Protein AF-U1PYI0-F1 (afdb_monomer_lite)

Foldseek 3Di:
DKDKAFPDFAQVVQVVVCVVCCVVCPPPDGGGPQVVCVVVADQFFGKDDKDFDADPCPLQPDWDADPNDIDRRRRFKIKMWTHHPPTPTTMMMIDTNVQVVDQPPPPGRGNVVVVSVVQRVQCVVVRNGRVVVVVVCVVPDCDPVNVVVVVVVVVVVCVVVVHDDDDDVVVVVVVVVVD

Sequence (179 aa):
LIGYIAGSNATELSKMTQLLFPEEFGSSRVIPDAHILTELMSPWGDATIPFISKRDGSIDALQTTYRGKQYEFRDDILFSYLKVPPGSGLDRIEFPGWLCRQDGPEGYHSVYEYTLDIVRAEAGIGRGYPEILQQADSDAVLDAHDRKQFNRIVQRWADSNDVSLEWDAKALSKELRRR

Radius of gyration: 22.53 Å; chains: 1; bounding box: 63×40×58 Å

pLDDT: mean 87.49, std 10.89, range [45.81, 97.56]

Structure (mmCIF, N/CA/C/O backbone):
data_AF-U1PYI0-F1
#
_entry.id   AF-U1PYI0-F1
#
loop_
_atom_site.group_PDB
_atom_site.id
_atom_site.type_symbol
_atom_site.label_atom_id
_atom_site.label_alt_id
_atom_site.label_comp_id
_atom_site.label_asym_id
_atom_site.label_entity_id
_atom_site.label_seq_id
_atom_site.pdbx_PDB_ins_code
_atom_site.Cartn_x
_atom_site.Cartn_y
_atom_site.Cartn_z
_atom_site.occupancy
_atom_site.B_iso_or_equiv
_atom_site.auth_seq_id
_atom_site.auth_comp_id
_atom_site.auth_asym_id
_atom_site.auth_atom_id
_atom_site.pdbx_PDB_model_num
ATOM 1 N N . LEU A 1 1 ? 6.710 -4.760 7.681 1.00 75.06 1 LEU A N 1
ATOM 2 C CA . LEU A 1 1 ? 5.693 -3.693 7.783 1.00 75.06 1 LEU A CA 1
ATOM 3 C C . LEU A 1 1 ? 5.493 -3.152 6.380 1.00 75.06 1 LEU A C 1
ATOM 5 O O . LEU A 1 1 ? 6.429 -2.581 5.836 1.00 75.06 1 LEU A O 1
ATOM 9 N N . ILE A 1 2 ? 4.340 -3.430 5.787 1.00 93.00 2 ILE A N 1
ATOM 10 C CA . ILE A 1 2 ? 3.958 -2.967 4.453 1.00 93.00 2 ILE A CA 1
ATOM 11 C C . ILE A 1 2 ? 2.568 -2.346 4.561 1.00 93.00 2 ILE A C 1
ATOM 13 O O . ILE A 1 2 ? 1.749 -2.818 5.349 1.00 93.00 2 ILE A O 1
ATOM 17 N N . GLY A 1 3 ? 2.323 -1.277 3.815 1.00 94.19 3 GLY A N 1
ATOM 18 C CA . GLY A 1 3 ? 0.990 -0.732 3.595 1.00 94.19 3 GLY A CA 1
ATOM 19 C C . GLY A 1 3 ? 0.415 -1.322 2.315 1.00 94.19 3 GLY A C 1
ATOM 20 O O . GLY A 1 3 ? 1.101 -1.331 1.298 1.00 94.19 3 GLY A O 1
ATOM 21 N N . TYR A 1 4 ? -0.822 -1.806 2.360 1.00 95.06 4 TYR A N 1
ATOM 22 C CA . TYR A 1 4 ? -1.540 -2.317 1.194 1.00 95.06 4 TYR A CA 1
ATOM 23 C C . TYR A 1 4 ? -2.756 -1.438 0.927 1.00 95.06 4 TYR A C 1
ATOM 25 O O . TYR A 1 4 ? -3.537 -1.164 1.837 1.00 95.06 4 TYR A O 1
ATOM 33 N N . ILE A 1 5 ? -2.919 -0.992 -0.312 1.00 94.00 5 ILE A N 1
ATOM 34 C CA . ILE A 1 5 ? -4.009 -0.114 -0.735 1.00 94.00 5 ILE A CA 1
ATOM 35 C C . ILE A 1 5 ? -4.678 -0.767 -1.939 1.00 94.00 5 ILE A C 1
ATOM 37 O O . ILE A 1 5 ? -4.104 -0.785 -3.028 1.00 94.00 5 ILE A O 1
ATOM 41 N N . ALA A 1 6 ? -5.888 -1.289 -1.741 1.00 92.75 6 ALA A N 1
ATOM 42 C CA . ALA A 1 6 ? -6.663 -1.889 -2.820 1.00 92.75 6 ALA A CA 1
ATOM 43 C C . ALA A 1 6 ? -7.220 -0.816 -3.771 1.00 92.75 6 ALA A C 1
ATOM 45 O O . ALA A 1 6 ? -7.726 0.209 -3.309 1.00 92.75 6 ALA A O 1
ATOM 46 N N . GLY A 1 7 ? -7.153 -1.050 -5.084 1.00 91.44 7 GLY A N 1
ATOM 47 C CA . GLY A 1 7 ? -7.751 -0.180 -6.103 1.00 91.44 7 GLY A CA 1
ATOM 48 C C . GLY A 1 7 ? -7.229 1.259 -6.057 1.00 91.44 7 GLY A C 1
ATOM 49 O O . GLY A 1 7 ? -7.986 2.207 -5.838 1.00 91.44 7 GLY A O 1
ATOM 50 N N . SER A 1 8 ? -5.922 1.433 -6.239 1.00 90.75 8 SER A N 1
ATOM 51 C CA . SER A 1 8 ? -5.259 2.725 -6.090 1.00 90.75 8 SER A CA 1
ATOM 52 C C . SER A 1 8 ? -5.692 3.745 -7.153 1.00 90.75 8 SER A C 1
ATOM 54 O O . SER A 1 8 ? -5.599 3.496 -8.353 1.00 90.75 8 SER A O 1
ATOM 56 N N . ASN A 1 9 ? -6.083 4.942 -6.703 1.00 91.62 9 ASN A N 1
ATOM 57 C CA . ASN A 1 9 ? -6.331 6.119 -7.554 1.00 91.62 9 ASN A CA 1
ATOM 58 C C . ASN A 1 9 ? -5.140 7.089 -7.579 1.00 91.62 9 ASN A C 1
ATOM 60 O O . ASN A 1 9 ? -5.300 8.283 -7.833 1.00 91.62 9 ASN A O 1
ATOM 64 N N . ALA A 1 10 ? -3.957 6.592 -7.234 1.00 92.00 10 ALA A N 1
ATOM 65 C CA . ALA A 1 10 ? -2.757 7.396 -7.136 1.00 92.00 10 ALA A CA 1
ATOM 66 C C . ALA A 1 10 ? -2.283 7.865 -8.528 1.00 92.00 10 ALA A C 1
ATOM 68 O O . ALA A 1 10 ? -2.633 7.270 -9.550 1.00 92.00 10 ALA A O 1
ATOM 69 N N . THR A 1 11 ? -1.566 8.987 -8.575 1.00 92.56 11 THR A N 1
ATOM 70 C CA . THR A 1 11 ? -1.253 9.717 -9.820 1.00 92.56 11 THR A CA 1
ATOM 71 C C . THR A 1 11 ? 0.213 10.157 -9.878 1.00 92.56 11 THR A C 1
ATOM 73 O O . THR A 1 11 ? 0.537 11.170 -10.496 1.00 92.56 11 THR A O 1
ATOM 76 N N . GLU A 1 12 ? 1.096 9.533 -9.107 1.00 89.31 12 GLU A N 1
ATOM 77 C CA . GLU A 1 12 ? 2.490 9.952 -9.000 1.00 89.31 12 GLU A CA 1
ATOM 78 C C . GLU A 1 12 ? 3.217 9.812 -10.334 1.00 89.31 12 GLU A C 1
ATOM 80 O O . GLU A 1 12 ? 3.871 10.764 -10.752 1.00 89.31 12 GLU A O 1
ATOM 85 N N . LEU A 1 13 ? 3.068 8.688 -11.037 1.00 89.69 13 LEU A N 1
ATOM 86 C CA . LEU A 1 13 ? 3.749 8.470 -12.314 1.00 89.69 13 LEU A CA 1
ATOM 87 C C . LEU A 1 13 ? 3.219 9.414 -13.390 1.00 89.69 13 LEU A C 1
ATOM 89 O O . LEU A 1 13 ? 4.002 10.075 -14.063 1.00 89.69 13 LEU A O 1
ATOM 93 N N . SER A 1 14 ? 1.900 9.541 -13.507 1.00 90.94 14 SER A N 1
ATOM 94 C CA . SER A 1 14 ? 1.258 10.467 -14.446 1.00 90.94 14 SER A CA 1
ATOM 95 C C . SER A 1 14 ? 1.667 11.927 -14.202 1.00 90.94 14 SER A C 1
ATOM 97 O O . SER A 1 14 ? 2.001 12.636 -15.154 1.00 90.94 14 SER A O 1
ATOM 99 N N . LYS A 1 15 ? 1.733 12.372 -12.938 1.00 89.56 15 LYS A N 1
ATOM 100 C CA . LYS A 1 15 ? 2.263 13.700 -12.579 1.00 89.56 15 LYS A CA 1
ATOM 101 C C . LYS A 1 15 ? 3.752 13.832 -12.894 1.00 89.56 15 LYS A C 1
ATOM 103 O O . LYS A 1 15 ? 4.166 14.858 -13.427 1.00 89.56 15 LYS A O 1
ATOM 108 N N . MET A 1 16 ? 4.565 12.821 -12.584 1.00 87.31 16 MET A N 1
ATOM 109 C CA . MET A 1 16 ? 6.000 12.830 -12.890 1.00 87.31 16 MET A CA 1
ATOM 110 C C . MET A 1 16 ? 6.248 12.937 -14.398 1.00 87.31 16 MET A C 1
ATOM 112 O O . MET A 1 16 ? 7.069 13.749 -14.817 1.00 87.31 16 MET A O 1
ATOM 116 N N . THR A 1 17 ? 5.510 12.187 -15.220 1.00 89.12 17 THR A N 1
ATOM 117 C CA . THR A 1 17 ? 5.577 12.284 -16.684 1.00 89.12 17 THR A CA 1
ATOM 118 C C . THR A 1 17 ? 5.204 13.684 -17.165 1.00 89.12 17 THR A C 1
ATOM 120 O O . THR A 1 17 ? 5.926 14.255 -17.977 1.00 89.12 17 THR A O 1
ATOM 123 N N . GLN A 1 18 ? 4.141 14.286 -16.624 1.00 90.12 18 GLN A N 1
ATOM 124 C CA . GLN A 1 18 ? 3.750 15.656 -16.970 1.00 90.12 18 GLN A CA 1
ATOM 125 C C . GLN A 1 18 ? 4.833 16.687 -16.616 1.00 90.12 18 GLN A C 1
ATOM 127 O O . GLN A 1 18 ? 5.078 17.607 -17.392 1.00 90.12 18 GLN A O 1
ATOM 132 N N . LEU A 1 19 ? 5.508 16.524 -15.473 1.00 88.19 19 LEU A N 1
ATOM 133 C CA . LEU A 1 19 ? 6.613 17.396 -15.063 1.00 88.19 19 LEU A CA 1
ATOM 134 C C . LEU A 1 19 ? 7.860 17.234 -15.943 1.00 88.19 19 LEU A C 1
ATOM 136 O O . LEU A 1 19 ? 8.574 18.209 -16.162 1.00 88.19 19 LEU A O 1
ATOM 140 N N . LEU A 1 20 ? 8.132 16.021 -16.431 1.00 90.25 20 LEU A N 1
ATOM 141 C CA . LEU A 1 20 ? 9.270 15.742 -17.312 1.00 90.25 20 LEU A CA 1
ATOM 142 C C . LEU A 1 20 ? 9.032 16.209 -18.753 1.00 90.25 20 LEU A C 1
ATOM 144 O O . LEU A 1 20 ? 9.982 16.607 -19.424 1.00 90.25 20 LEU A O 1
ATOM 148 N N . PHE A 1 21 ? 7.779 16.192 -19.211 1.00 91.56 21 PHE A N 1
ATOM 149 C CA . PHE A 1 21 ? 7.389 16.546 -20.578 1.00 91.56 21 PHE A CA 1
ATOM 150 C C . PHE A 1 21 ? 6.302 17.641 -20.587 1.00 91.56 21 PHE A C 1
ATOM 152 O O . PHE A 1 21 ? 5.184 17.418 -21.066 1.00 91.56 21 PHE A O 1
ATOM 159 N N . PRO A 1 22 ? 6.604 18.846 -20.064 1.00 89.12 22 PRO A N 1
ATOM 160 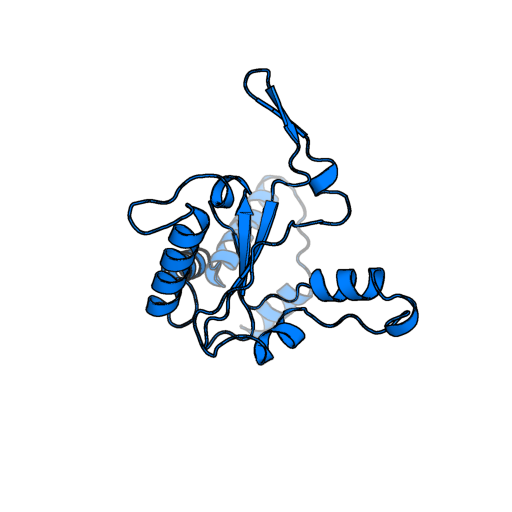C CA . PRO A 1 22 ? 5.613 19.909 -19.903 1.00 89.12 22 PRO A CA 1
ATOM 161 C C . PRO A 1 22 ? 5.077 20.440 -21.239 1.00 89.12 22 PRO A C 1
ATOM 163 O O . PRO A 1 22 ? 3.925 20.854 -21.300 1.00 89.12 22 PRO A O 1
ATOM 166 N N . GLU A 1 23 ? 5.868 20.395 -22.313 1.00 91.75 23 GLU A N 1
ATOM 167 C CA . GLU A 1 23 ? 5.437 20.824 -23.654 1.00 91.75 23 GLU A CA 1
ATOM 168 C C . GLU A 1 23 ? 4.399 19.870 -24.270 1.00 91.75 23 GLU A C 1
ATOM 170 O O . GLU A 1 23 ? 3.508 20.300 -24.997 1.00 91.75 23 GLU A O 1
ATOM 175 N N . GLU A 1 24 ? 4.489 18.571 -23.965 1.00 90.12 24 GLU A N 1
ATOM 176 C CA . GLU A 1 24 ? 3.585 17.550 -24.509 1.00 90.12 24 GLU A CA 1
ATOM 177 C C . GLU A 1 24 ? 2.303 17.431 -23.687 1.00 90.12 24 GLU A C 1
ATOM 179 O O . GLU A 1 24 ? 1.207 17.330 -24.240 1.00 90.12 24 GLU A O 1
ATOM 184 N N . PHE A 1 25 ? 2.428 17.454 -22.357 1.00 85.25 25 PHE A N 1
ATOM 185 C CA . PHE A 1 25 ? 1.302 17.191 -21.462 1.00 85.25 25 PHE A CA 1
ATOM 186 C C . PHE A 1 25 ? 0.738 18.446 -20.796 1.00 85.25 25 PHE A C 1
ATOM 188 O O . PHE A 1 25 ? -0.390 18.388 -20.307 1.00 85.25 25 PHE A O 1
ATOM 195 N N . GLY A 1 26 ? 1.436 19.585 -20.822 1.00 78.56 26 GLY A N 1
ATOM 196 C CA . GLY A 1 26 ? 0.919 20.908 -20.451 1.00 78.56 26 GLY A CA 1
ATOM 197 C C . GLY A 1 26 ? 0.047 20.910 -19.193 1.00 78.56 26 GLY A C 1
ATOM 198 O O . GLY A 1 26 ? 0.475 20.483 -18.125 1.00 78.56 26 GLY A O 1
ATOM 199 N N . SER A 1 27 ? -1.205 21.357 -19.335 1.00 78.81 27 SER A N 1
ATOM 200 C CA . SER A 1 27 ? -2.254 21.344 -18.300 1.00 78.81 27 SER A CA 1
ATOM 201 C C . SER A 1 27 ? -3.264 20.198 -18.462 1.00 78.81 27 SER A C 1
ATOM 203 O O . SER A 1 27 ? -4.393 20.281 -17.968 1.00 78.81 27 SER A O 1
ATOM 205 N N . SER A 1 28 ? -2.884 19.133 -19.173 1.00 83.19 28 SER A N 1
ATOM 206 C CA . SER A 1 28 ? -3.745 17.973 -19.401 1.00 83.19 28 SER A CA 1
ATOM 207 C C . SER A 1 28 ? -4.236 17.382 -18.086 1.00 83.19 28 SER A C 1
ATOM 209 O O . SER A 1 28 ? -3.552 17.407 -17.058 1.00 83.19 28 SER A O 1
ATOM 211 N N . ARG A 1 29 ? -5.451 16.830 -18.123 1.00 85.88 29 ARG A N 1
ATOM 212 C CA . ARG A 1 29 ? -6.032 16.156 -16.967 1.00 85.88 29 ARG A CA 1
ATOM 213 C C . ARG A 1 29 ? -5.165 14.957 -16.590 1.00 85.88 29 ARG A C 1
ATOM 215 O O . ARG A 1 29 ? -4.994 14.039 -17.385 1.00 85.88 29 ARG A O 1
ATOM 222 N N . VAL A 1 30 ? -4.703 14.950 -15.346 1.00 89.25 30 VAL A N 1
ATOM 223 C CA . VAL A 1 30 ? -4.010 13.808 -14.752 1.00 89.25 30 VAL A CA 1
ATOM 224 C C . VAL A 1 30 ? -4.996 12.650 -14.589 1.00 89.25 30 VAL A C 1
ATOM 226 O O . VAL A 1 30 ? -6.095 12.828 -14.051 1.00 89.25 30 VAL A O 1
ATOM 229 N N . ILE A 1 31 ? -4.607 11.471 -15.069 1.00 90.88 31 ILE A N 1
ATOM 230 C CA . ILE A 1 31 ? -5.352 10.219 -14.903 1.00 90.88 31 ILE A CA 1
ATOM 231 C C . ILE A 1 31 ? -4.640 9.327 -13.878 1.00 90.88 31 ILE A C 1
ATOM 233 O O . ILE A 1 31 ? -3.418 9.402 -13.784 1.00 90.88 31 ILE A O 1
ATOM 237 N N . PRO A 1 32 ? -5.362 8.488 -13.115 1.00 93.12 32 PRO A N 1
ATOM 238 C CA . PRO A 1 32 ? -4.724 7.559 -12.189 1.00 93.12 32 PRO A CA 1
ATOM 239 C C . PRO A 1 32 ? -3.738 6.621 -12.883 1.00 93.12 32 PRO A C 1
ATOM 241 O O . PRO A 1 32 ? -4.024 6.088 -13.958 1.00 93.12 32 PRO A O 1
ATOM 244 N N . ASP A 1 33 ? -2.610 6.373 -12.224 1.00 93.75 33 ASP A N 1
ATOM 245 C CA . ASP A 1 33 ? -1.521 5.535 -12.730 1.00 93.75 33 ASP A CA 1
ATOM 246 C C . ASP A 1 33 ? -2.008 4.117 -13.043 1.00 93.75 33 ASP A C 1
ATOM 248 O O . ASP A 1 33 ? -1.586 3.514 -14.030 1.00 93.75 33 ASP A O 1
ATOM 252 N N . ALA A 1 34 ? -2.964 3.611 -12.256 1.00 92.50 34 ALA A N 1
ATOM 253 C CA . ALA A 1 34 ? -3.584 2.312 -12.480 1.00 92.50 34 ALA A CA 1
ATOM 254 C C . ALA A 1 34 ? -4.180 2.179 -13.891 1.00 92.50 34 ALA A C 1
ATOM 256 O O . ALA A 1 34 ? -4.035 1.126 -14.508 1.00 92.50 34 ALA A O 1
ATOM 257 N N . HIS A 1 35 ? -4.787 3.234 -14.447 1.00 91.06 35 HIS A N 1
ATOM 258 C CA . HIS A 1 35 ? -5.356 3.189 -15.800 1.00 91.06 35 HIS A CA 1
ATOM 259 C C . HIS A 1 35 ? -4.294 3.110 -16.899 1.00 91.06 35 HIS A C 1
ATOM 261 O O . HIS A 1 35 ? -4.569 2.566 -17.963 1.00 91.06 35 HIS A O 1
ATOM 267 N N . ILE A 1 36 ? -3.096 3.641 -16.652 1.00 91.38 36 ILE A N 1
ATOM 268 C CA . ILE A 1 36 ? -1.979 3.591 -17.602 1.00 91.38 36 ILE A CA 1
ATOM 269 C C . ILE A 1 36 ? -1.312 2.216 -17.532 1.00 91.38 36 ILE A C 1
ATOM 271 O O . ILE A 1 36 ? -1.067 1.573 -18.548 1.00 91.38 36 ILE A O 1
ATOM 275 N N . LEU A 1 37 ? -1.026 1.761 -16.314 1.00 93.56 37 LEU A N 1
ATOM 276 C CA . LEU A 1 37 ? -0.226 0.568 -16.068 1.00 93.56 37 LEU A CA 1
ATOM 277 C C . LEU A 1 37 ? -0.995 -0.740 -16.279 1.00 93.56 37 LEU A C 1
ATOM 279 O O . LEU A 1 37 ? -0.380 -1.743 -16.631 1.00 93.56 37 LEU A O 1
ATOM 283 N N . THR A 1 38 ? -2.320 -0.757 -16.093 1.00 90.25 38 THR A N 1
ATOM 284 C CA . THR A 1 38 ? -3.113 -1.999 -16.175 1.00 90.25 38 THR A CA 1
ATOM 285 C C . THR A 1 38 ? -2.918 -2.730 -17.504 1.00 90.25 38 THR A C 1
ATOM 287 O O . THR A 1 38 ? -2.778 -3.952 -17.492 1.00 90.25 38 THR A O 1
ATOM 290 N N . GLU A 1 39 ? -2.867 -2.012 -18.625 1.00 88.50 39 GLU A N 1
ATOM 291 C CA . GLU A 1 39 ? -2.693 -2.599 -19.965 1.00 88.50 39 GLU A CA 1
ATOM 292 C C . GLU A 1 39 ? -1.241 -3.017 -20.259 1.00 88.50 39 GLU A C 1
ATOM 294 O O . GLU A 1 39 ? -0.992 -3.822 -21.152 1.00 88.50 39 GLU A O 1
ATOM 299 N N . LEU A 1 40 ? -0.274 -2.491 -19.501 1.00 92.38 40 LEU A N 1
ATOM 300 C CA . LEU A 1 40 ? 1.157 -2.774 -19.670 1.00 92.38 40 LEU A CA 1
ATOM 301 C C . LEU A 1 40 ? 1.639 -3.956 -18.819 1.00 92.38 40 LEU A C 1
ATOM 303 O O . LEU A 1 40 ? 2.751 -4.439 -19.011 1.00 92.38 40 LEU A O 1
ATOM 307 N N . MET A 1 41 ? 0.819 -4.398 -17.866 1.00 93.69 41 MET A N 1
ATOM 308 C CA . MET A 1 41 ? 1.155 -5.429 -16.888 1.00 93.69 41 MET A CA 1
ATOM 309 C C . MET A 1 41 ? 0.486 -6.763 -17.214 1.00 93.69 41 MET A C 1
ATOM 311 O O . MET A 1 41 ? -0.666 -6.816 -17.667 1.00 93.69 41 MET A O 1
ATOM 315 N N . SER A 1 42 ? 1.176 -7.854 -16.884 1.00 92.56 42 SER A N 1
ATOM 316 C CA . SER A 1 42 ? 0.678 -9.219 -17.063 1.00 92.56 42 SER A CA 1
ATOM 317 C C . SER A 1 42 ? -0.668 -9.429 -16.351 1.00 92.56 42 SER A C 1
ATOM 319 O O . SER A 1 42 ? -0.980 -8.727 -15.387 1.00 92.56 42 SER A O 1
ATOM 321 N N . PRO A 1 43 ? -1.508 -10.383 -16.791 1.00 89.69 43 PRO A N 1
ATOM 322 C CA . PRO A 1 43 ? -2.879 -10.508 -16.291 1.00 89.69 43 PRO A CA 1
ATOM 323 C C . PRO A 1 43 ? -3.012 -10.750 -14.782 1.00 89.69 43 PRO A C 1
ATOM 325 O O . PRO A 1 43 ? -4.037 -10.390 -14.210 1.00 89.69 43 PRO A O 1
ATOM 328 N N . TRP A 1 44 ? -2.005 -11.345 -14.139 1.00 92.88 44 TRP A N 1
ATOM 329 C CA . TRP A 1 44 ? -2.024 -11.650 -12.711 1.00 92.88 44 TRP A CA 1
ATOM 330 C C . TRP A 1 44 ? -0.618 -11.618 -12.119 1.00 92.88 44 TRP A C 1
ATOM 332 O O . TRP A 1 44 ? 0.340 -12.052 -12.758 1.00 92.88 44 TRP A O 1
ATOM 342 N N . GLY A 1 45 ? -0.515 -11.128 -10.886 1.00 91.44 45 GLY A N 1
ATOM 343 C CA . GLY A 1 45 ? 0.682 -11.174 -10.056 1.00 91.44 45 GLY A CA 1
ATOM 344 C C . GLY A 1 45 ? 1.763 -10.176 -10.453 1.00 91.44 45 GLY A C 1
ATOM 345 O O . GLY A 1 45 ? 2.692 -9.975 -9.685 1.00 91.44 45 GLY A O 1
ATOM 346 N N . ASP A 1 46 ? 1.673 -9.516 -11.603 1.00 95.25 46 ASP A N 1
ATOM 347 C CA . ASP A 1 46 ? 2.720 -8.601 -12.051 1.00 95.25 46 ASP A CA 1
ATOM 348 C C . ASP A 1 46 ? 2.858 -7.395 -11.119 1.00 95.25 46 ASP A C 1
ATOM 350 O O . ASP A 1 46 ? 1.866 -6.913 -10.565 1.00 95.25 46 ASP A O 1
ATOM 354 N N . ALA A 1 47 ? 4.083 -6.906 -10.948 1.00 96.00 47 ALA A N 1
ATOM 355 C CA . ALA A 1 47 ? 4.364 -5.749 -10.116 1.00 96.00 47 ALA A CA 1
ATOM 356 C C . ALA A 1 47 ? 5.370 -4.823 -10.789 1.00 96.00 47 ALA A C 1
ATOM 358 O O . ALA A 1 47 ? 6.326 -5.267 -11.422 1.00 96.00 47 ALA A O 1
ATOM 359 N N . THR A 1 48 ? 5.182 -3.521 -10.613 1.00 96.25 48 THR A N 1
ATOM 360 C CA . THR A 1 48 ? 6.181 -2.552 -11.055 1.00 96.25 48 THR A CA 1
ATOM 361 C C . THR A 1 48 ? 7.443 -2.649 -10.204 1.00 96.25 48 THR A C 1
ATOM 363 O O . THR A 1 48 ? 7.435 -3.156 -9.079 1.00 96.25 48 THR A O 1
ATOM 366 N N . ILE A 1 49 ? 8.527 -2.052 -10.696 1.00 94.94 49 ILE A N 1
ATOM 367 C CA . ILE A 1 49 ? 9.693 -1.777 -9.856 1.00 94.94 49 ILE A CA 1
ATOM 368 C C . ILE A 1 49 ? 9.312 -0.900 -8.642 1.00 94.94 49 ILE A C 1
ATOM 370 O O . ILE A 1 49 ? 8.276 -0.222 -8.667 1.00 94.94 49 ILE A O 1
ATOM 374 N N . PRO A 1 50 ? 10.129 -0.899 -7.577 1.00 95.88 50 PRO A N 1
ATOM 375 C CA . PRO A 1 50 ? 10.029 0.076 -6.496 1.00 95.88 50 PRO A CA 1
ATOM 376 C C . PRO A 1 50 ? 10.274 1.508 -6.980 1.00 95.88 50 PRO A C 1
ATOM 378 O O . PRO A 1 50 ? 11.310 1.809 -7.572 1.00 95.88 50 PRO A O 1
ATOM 381 N N . PHE A 1 51 ? 9.343 2.403 -6.671 1.00 94.06 51 PHE A N 1
ATOM 382 C CA . PHE A 1 51 ? 9.458 3.845 -6.874 1.00 94.06 51 PHE A CA 1
ATOM 383 C C . PHE A 1 51 ? 9.613 4.556 -5.531 1.00 94.06 51 PHE A C 1
ATOM 385 O O . PHE A 1 51 ? 9.064 4.117 -4.524 1.00 94.06 51 PHE A O 1
ATOM 392 N N . ILE A 1 52 ? 10.322 5.685 -5.505 1.00 91.00 52 ILE A N 1
ATOM 393 C CA . ILE A 1 52 ? 10.420 6.526 -4.304 1.00 91.00 52 ILE A CA 1
ATOM 394 C C . ILE A 1 52 ? 9.139 7.355 -4.174 1.00 91.00 52 ILE A C 1
ATOM 396 O O . ILE A 1 52 ? 8.752 8.066 -5.101 1.00 91.00 52 ILE A O 1
ATOM 400 N N . SER A 1 53 ? 8.493 7.297 -3.010 1.00 87.12 53 SER A N 1
ATOM 401 C CA . SER A 1 53 ? 7.290 8.078 -2.724 1.00 87.12 53 SER A CA 1
ATOM 402 C C . SER A 1 53 ? 7.649 9.524 -2.379 1.00 87.12 53 SER A C 1
ATOM 404 O O . SER A 1 53 ? 8.198 9.796 -1.313 1.00 87.12 53 SER A O 1
ATOM 406 N N . LYS A 1 54 ? 7.260 10.474 -3.235 1.00 80.31 54 LYS A N 1
ATOM 407 C CA . LYS A 1 54 ? 7.366 11.919 -2.980 1.00 80.31 54 LYS A CA 1
ATOM 408 C C . LYS A 1 54 ? 5.979 12.507 -2.725 1.00 80.31 54 LYS A C 1
ATOM 410 O O . LYS A 1 54 ? 5.255 12.819 -3.662 1.00 80.31 54 LYS A O 1
ATOM 415 N N . ARG A 1 55 ? 5.587 12.636 -1.451 1.00 69.81 55 ARG A N 1
ATOM 416 C CA . ARG A 1 55 ? 4.293 13.228 -1.054 1.00 69.81 55 ARG A CA 1
ATOM 417 C C . ARG A 1 55 ? 4.458 14.680 -0.621 1.00 69.81 55 ARG A C 1
ATOM 419 O O . ARG A 1 55 ? 4.763 14.916 0.549 1.00 69.81 55 ARG A O 1
ATOM 426 N N . ASP A 1 56 ? 4.248 15.613 -1.554 1.00 64.81 56 ASP A N 1
ATOM 427 C CA . ASP A 1 56 ? 4.034 17.063 -1.363 1.00 64.81 56 ASP A CA 1
ATOM 428 C C . ASP A 1 56 ? 4.709 17.674 -0.111 1.00 64.81 56 ASP A C 1
ATOM 430 O O . ASP A 1 56 ? 4.077 18.338 0.707 1.00 64.81 56 ASP A O 1
ATOM 434 N N . GLY A 1 57 ? 6.004 17.402 0.088 1.00 63.59 57 GLY A N 1
ATOM 435 C CA . GLY A 1 57 ? 6.827 17.959 1.171 1.00 63.59 57 GLY A CA 1
ATOM 436 C C . GLY A 1 57 ? 6.598 17.403 2.587 1.00 63.59 57 GLY A C 1
ATOM 437 O O . GLY A 1 57 ? 7.466 17.564 3.441 1.00 63.59 57 GLY A O 1
ATOM 438 N N . SER A 1 58 ? 5.479 16.724 2.854 1.00 68.75 58 SER A N 1
ATOM 439 C CA . SER A 1 58 ? 5.147 16.212 4.196 1.00 68.75 58 SER A CA 1
ATOM 440 C C . SER A 1 58 ? 6.122 15.139 4.685 1.00 68.75 58 SER A C 1
ATOM 442 O O . SER A 1 58 ? 6.592 15.219 5.814 1.00 68.75 58 SER A O 1
ATOM 444 N N . ILE A 1 59 ? 6.468 14.174 3.826 1.00 68.69 59 ILE A N 1
ATOM 445 C CA . ILE A 1 59 ? 7.460 13.128 4.124 1.00 68.69 59 ILE A CA 1
ATOM 446 C C . ILE A 1 59 ? 8.881 13.697 4.083 1.00 68.69 59 ILE A C 1
ATOM 448 O O . ILE A 1 59 ? 9.719 13.317 4.896 1.00 68.69 59 ILE A O 1
ATOM 452 N N . ASP A 1 60 ? 9.142 14.638 3.176 1.00 70.62 60 ASP A N 1
ATOM 453 C CA . ASP A 1 60 ? 10.459 15.258 3.004 1.00 70.62 60 ASP A CA 1
ATOM 454 C C . ASP A 1 60 ? 10.912 16.025 4.258 1.00 70.62 60 ASP A C 1
ATOM 456 O O . ASP A 1 60 ? 12.110 16.122 4.512 1.00 70.62 60 ASP A O 1
ATOM 460 N N . ALA A 1 61 ? 9.965 16.535 5.052 1.00 74.38 61 ALA A N 1
ATOM 461 C CA . ALA A 1 61 ? 10.227 17.213 6.319 1.00 74.38 61 ALA A CA 1
ATOM 462 C C . ALA A 1 61 ? 10.301 16.263 7.530 1.00 74.38 61 ALA A C 1
ATOM 464 O O . ALA A 1 61 ? 10.645 16.705 8.629 1.00 74.38 61 ALA A O 1
ATOM 465 N N . LEU A 1 62 ? 9.968 14.975 7.371 1.00 76.38 62 LEU A N 1
ATOM 466 C CA . LEU A 1 62 ? 10.034 14.020 8.473 1.00 76.38 62 LEU A CA 1
ATOM 467 C C . LEU A 1 62 ? 11.492 13.688 8.778 1.00 76.38 62 LEU A C 1
ATOM 469 O O . LEU A 1 62 ? 12.192 13.028 8.005 1.00 76.38 62 LEU A O 1
ATOM 473 N N . GLN A 1 63 ? 11.913 14.109 9.963 1.00 82.69 63 GLN A N 1
ATOM 474 C CA . GLN A 1 63 ? 13.198 13.778 10.551 1.00 82.69 63 GLN A CA 1
ATOM 475 C C . GLN A 1 63 ? 12.980 13.318 11.991 1.00 82.69 63 GLN A C 1
ATOM 477 O O . GLN A 1 63 ? 12.084 13.804 12.684 1.00 82.69 63 GLN A O 1
ATOM 482 N N . THR A 1 64 ? 13.780 12.363 12.454 1.00 86.62 64 THR A N 1
ATOM 483 C CA . THR A 1 64 ? 13.754 11.939 13.858 1.00 86.62 64 THR A CA 1
ATOM 484 C C . THR A 1 64 ? 15.131 11.528 14.344 1.00 86.62 64 THR A C 1
ATOM 486 O O . THR A 1 64 ? 15.976 11.077 13.571 1.00 86.62 64 THR A O 1
ATOM 489 N N . THR A 1 65 ? 15.349 11.632 15.650 1.00 88.44 65 THR A N 1
ATOM 490 C CA . THR A 1 65 ? 16.566 11.150 16.298 1.00 88.44 65 THR A CA 1
ATOM 491 C C . THR A 1 65 ? 16.252 9.901 17.101 1.00 88.44 65 THR A C 1
ATOM 493 O O . THR A 1 65 ? 15.446 9.933 18.029 1.00 88.44 65 THR A O 1
ATOM 496 N N . TYR A 1 66 ? 16.936 8.801 16.802 1.00 87.19 66 TYR A N 1
ATOM 497 C CA . TYR A 1 66 ? 16.827 7.569 17.575 1.00 87.19 66 TYR A CA 1
ATOM 498 C C . TYR A 1 66 ? 18.216 7.064 17.955 1.00 87.19 66 TYR A C 1
ATOM 500 O O . TYR A 1 66 ? 19.094 6.928 17.104 1.00 87.19 66 TYR A O 1
ATOM 508 N N . ARG A 1 67 ? 18.430 6.805 19.253 1.00 90.69 67 ARG A N 1
ATOM 509 C CA . ARG A 1 67 ? 19.732 6.387 19.817 1.00 90.69 67 ARG A CA 1
ATOM 510 C C . ARG A 1 67 ? 20.902 7.285 19.376 1.00 90.69 67 ARG A C 1
ATOM 512 O O . ARG A 1 67 ? 21.974 6.796 19.040 1.00 90.69 67 ARG A O 1
ATOM 519 N N . GLY A 1 68 ? 20.679 8.600 19.341 1.00 89.56 68 GLY A N 1
ATOM 520 C CA . GLY A 1 68 ? 21.695 9.591 18.964 1.00 89.56 68 GLY A CA 1
ATOM 521 C C . GLY A 1 68 ? 22.005 9.672 17.465 1.00 89.56 68 GLY A C 1
ATOM 522 O O . GLY A 1 68 ? 22.842 10.479 17.073 1.00 89.56 68 GLY A O 1
ATOM 523 N N . LYS A 1 69 ? 21.332 8.883 16.619 1.00 86.88 69 LYS A N 1
ATOM 524 C CA . LYS A 1 69 ? 21.446 8.964 15.160 1.00 86.88 69 LYS A CA 1
ATOM 525 C C . LYS A 1 69 ? 20.243 9.703 14.581 1.00 86.88 69 LYS A C 1
ATOM 527 O O . LYS A 1 69 ? 19.109 9.421 14.967 1.00 86.88 69 LYS A O 1
ATOM 532 N N . GLN A 1 70 ? 20.506 10.640 13.672 1.00 86.19 70 GLN A N 1
ATOM 533 C CA . GLN A 1 70 ? 19.472 11.305 12.880 1.00 86.19 70 GLN A CA 1
ATOM 534 C C . GLN A 1 70 ? 19.024 10.405 11.728 1.00 86.19 70 GLN A C 1
ATOM 536 O O . GLN A 1 70 ? 19.848 9.741 11.096 1.00 86.19 70 GLN A O 1
ATOM 541 N N . TYR A 1 71 ? 17.723 10.403 11.472 1.00 81.69 71 TYR A N 1
ATOM 542 C CA . TYR A 1 71 ? 17.077 9.695 10.377 1.00 81.69 71 TYR A CA 1
ATOM 543 C C . TYR A 1 71 ? 16.215 10.680 9.599 1.00 81.69 71 TYR A C 1
ATOM 545 O O . TYR A 1 71 ? 15.447 11.435 10.197 1.00 81.69 71 TYR A O 1
ATOM 553 N N . GLU A 1 72 ? 16.331 10.637 8.277 1.00 82.88 72 GLU A N 1
ATOM 554 C CA . GLU A 1 72 ? 15.493 11.382 7.342 1.00 82.88 72 GLU A CA 1
ATOM 555 C C . GLU A 1 72 ? 14.691 10.374 6.524 1.00 82.88 72 GLU A C 1
ATOM 557 O O . GLU A 1 72 ? 15.242 9.375 6.066 1.00 82.88 72 GLU A O 1
ATOM 562 N N . PHE A 1 73 ? 13.394 10.615 6.343 1.00 79.00 73 PHE A N 1
ATOM 563 C CA . PHE A 1 73 ? 12.504 9.649 5.680 1.00 79.00 73 PHE A CA 1
ATOM 564 C C . PHE A 1 73 ? 12.201 9.997 4.222 1.00 79.00 73 PHE A C 1
ATOM 566 O O . PHE A 1 73 ? 11.477 9.268 3.543 1.00 79.00 73 PHE A O 1
ATOM 573 N N . ARG A 1 74 ? 12.785 11.094 3.733 1.00 80.31 74 ARG A N 1
ATOM 574 C CA . ARG A 1 74 ? 12.537 11.693 2.419 1.00 80.31 74 ARG A CA 1
ATOM 575 C C . ARG A 1 74 ? 12.647 10.715 1.244 1.00 80.31 74 ARG A C 1
ATOM 577 O O . ARG A 1 74 ? 11.895 10.841 0.279 1.00 80.31 74 ARG A O 1
ATOM 584 N N . ASP A 1 75 ? 13.596 9.788 1.304 1.00 84.19 75 ASP A N 1
ATOM 585 C CA . ASP A 1 75 ? 13.881 8.811 0.240 1.00 84.19 75 ASP A CA 1
ATOM 586 C C . ASP A 1 75 ? 13.682 7.362 0.702 1.00 84.19 75 ASP A C 1
ATOM 588 O O . ASP A 1 75 ? 14.058 6.418 0.011 1.00 84.19 75 ASP A O 1
ATOM 592 N N . ASP A 1 76 ? 13.094 7.177 1.883 1.00 87.81 76 ASP A N 1
ATOM 593 C CA . ASP A 1 76 ? 13.070 5.887 2.569 1.00 87.81 76 ASP A CA 1
ATOM 594 C C . ASP A 1 76 ? 11.685 5.241 2.603 1.00 87.81 76 ASP A C 1
ATOM 596 O O . ASP A 1 76 ? 11.549 4.147 3.145 1.00 87.81 76 ASP A O 1
ATOM 600 N N . ILE A 1 77 ? 10.674 5.865 1.998 1.00 89.94 77 ILE A N 1
ATOM 601 C CA . ILE A 1 77 ? 9.371 5.246 1.742 1.00 89.94 77 ILE A CA 1
ATOM 602 C C . ILE A 1 77 ? 9.219 5.049 0.239 1.00 89.94 77 ILE A C 1
ATOM 604 O O . ILE A 1 77 ? 9.260 6.001 -0.541 1.00 89.94 77 ILE A O 1
ATOM 608 N N . LEU A 1 78 ? 9.061 3.795 -0.158 1.00 94.19 78 LEU A N 1
ATOM 609 C CA . LEU A 1 78 ? 8.910 3.371 -1.537 1.00 94.19 78 LEU A CA 1
ATOM 610 C C . LEU A 1 78 ? 7.510 2.802 -1.751 1.00 94.19 78 LEU A C 1
ATOM 612 O O . LEU A 1 78 ? 6.799 2.465 -0.800 1.00 94.19 78 LEU A O 1
ATOM 616 N N . PHE A 1 79 ? 7.118 2.701 -3.013 1.00 95.31 79 PHE A N 1
ATOM 617 C CA . PHE A 1 79 ? 5.884 2.052 -3.413 1.00 95.31 79 PHE A CA 1
ATOM 618 C C . PHE A 1 79 ? 6.046 1.283 -4.722 1.00 95.31 79 PHE A C 1
ATOM 620 O O . PHE A 1 79 ? 6.886 1.617 -5.555 1.00 95.31 79 PHE A O 1
ATOM 627 N N . SER A 1 80 ? 5.189 0.289 -4.917 1.00 96.62 80 SER A N 1
ATOM 628 C CA . SER A 1 80 ? 5.022 -0.431 -6.178 1.00 96.62 80 SER A CA 1
ATOM 629 C C . SER A 1 80 ? 3.542 -0.672 -6.435 1.00 96.62 80 SER A C 1
ATOM 631 O O . SER A 1 80 ? 2.748 -0.769 -5.496 1.00 96.62 80 SER A O 1
ATOM 633 N N . TYR A 1 81 ? 3.172 -0.778 -7.706 1.00 96.62 81 TYR A N 1
ATOM 634 C CA . TYR A 1 81 ? 1.847 -1.239 -8.097 1.00 96.62 81 TYR A CA 1
ATOM 635 C C . TYR A 1 81 ? 1.870 -2.751 -8.299 1.00 96.62 81 TYR A C 1
ATOM 637 O O . TYR A 1 81 ? 2.811 -3.270 -8.895 1.00 96.62 81 TYR A O 1
ATOM 645 N N . LEU A 1 82 ? 0.839 -3.442 -7.818 1.00 96.00 82 LEU A N 1
ATOM 646 C CA . LEU A 1 82 ? 0.639 -4.883 -7.942 1.00 96.00 82 LEU A CA 1
ATOM 647 C C . LEU A 1 82 ? -0.703 -5.151 -8.636 1.00 96.00 82 LEU A C 1
ATOM 649 O O . LEU A 1 82 ? -1.731 -4.579 -8.272 1.00 96.00 82 LEU A O 1
ATOM 653 N N . LYS A 1 83 ? -0.707 -6.050 -9.622 1.00 95.00 83 LYS A N 1
ATOM 654 C CA . LYS A 1 83 ? -1.918 -6.465 -10.337 1.00 95.00 83 LYS A CA 1
ATOM 655 C C . LYS A 1 83 ? -2.448 -7.787 -9.788 1.00 95.00 83 LYS A C 1
ATOM 657 O O . LYS A 1 83 ? -1.920 -8.847 -10.119 1.00 95.00 83 LYS A O 1
ATOM 662 N N . VAL A 1 84 ? -3.523 -7.740 -8.997 1.00 93.12 84 VAL A N 1
ATOM 663 C CA . VAL A 1 84 ? -4.209 -8.946 -8.499 1.00 93.12 84 VAL A CA 1
ATOM 664 C C . VAL A 1 84 ? -5.703 -8.921 -8.859 1.00 93.12 84 VAL A C 1
ATOM 666 O O . VAL A 1 84 ? -6.511 -8.329 -8.145 1.00 93.12 84 VAL A O 1
ATOM 669 N N . PRO A 1 85 ? -6.133 -9.558 -9.964 1.00 88.44 85 PRO A N 1
ATOM 670 C CA . PRO A 1 85 ? -7.558 -9.721 -10.239 1.00 88.44 85 PRO A CA 1
ATOM 671 C C . PRO A 1 85 ? -8.214 -10.656 -9.201 1.00 88.44 85 PRO A C 1
ATOM 673 O O . PRO A 1 85 ? -7.529 -11.505 -8.623 1.00 88.44 85 PRO A O 1
ATOM 676 N N . PRO A 1 86 ? -9.539 -10.565 -8.982 1.00 83.19 86 PRO A N 1
ATOM 677 C CA . PRO A 1 86 ? -10.537 -9.738 -9.669 1.00 83.19 86 PRO A CA 1
ATOM 678 C C . PRO A 1 86 ? -10.655 -8.286 -9.161 1.00 83.19 86 PRO A C 1
ATOM 680 O O . PRO A 1 86 ? -11.688 -7.662 -9.401 1.00 83.19 86 PRO A O 1
ATOM 683 N N . GLY A 1 87 ? -9.654 -7.749 -8.451 1.00 70.00 87 GLY A N 1
ATOM 684 C CA . GLY A 1 87 ? -9.663 -6.373 -7.946 1.00 70.00 87 GLY A CA 1
ATOM 685 C C . GLY A 1 87 ? -10.037 -5.322 -9.002 1.00 70.00 87 GLY A C 1
ATOM 686 O O . GLY A 1 87 ? -9.848 -5.508 -10.204 1.00 70.00 87 GLY A O 1
ATOM 687 N N . SER A 1 88 ? -10.581 -4.190 -8.549 1.00 69.00 88 SER A N 1
ATOM 688 C CA . SER A 1 88 ? -11.123 -3.130 -9.416 1.00 69.00 88 SER A CA 1
ATOM 689 C C . SER A 1 88 ? -10.067 -2.322 -10.182 1.00 69.00 88 SER A C 1
ATOM 691 O O . SER A 1 88 ? -10.418 -1.382 -10.894 1.00 69.00 88 SER A O 1
ATOM 693 N N . GLY A 1 89 ? -8.783 -2.633 -10.012 1.00 84.62 89 GLY A N 1
ATOM 694 C CA . GLY A 1 89 ? -7.666 -1.916 -10.614 1.00 84.62 89 GLY A CA 1
ATOM 695 C C . GLY A 1 89 ? -6.327 -2.478 -10.146 1.00 84.62 89 GLY A C 1
ATOM 696 O O . GLY A 1 89 ? -6.229 -3.654 -9.803 1.00 84.62 89 GLY A O 1
ATOM 697 N N . LEU A 1 90 ? -5.301 -1.626 -10.134 1.00 93.94 90 LEU A N 1
ATOM 698 C CA . LEU A 1 90 ? -4.015 -1.964 -9.530 1.00 93.94 90 LEU A CA 1
ATOM 699 C C . LEU A 1 90 ? -4.013 -1.618 -8.050 1.00 93.94 90 LEU A C 1
ATOM 701 O O . LEU A 1 90 ? -4.415 -0.522 -7.652 1.00 93.94 90 LEU A O 1
ATOM 705 N N . ASP A 1 91 ? -3.480 -2.531 -7.259 1.00 94.94 91 ASP A N 1
ATOM 706 C CA . ASP A 1 91 ? -3.241 -2.303 -5.849 1.00 94.94 91 ASP A CA 1
ATOM 707 C C . ASP A 1 91 ? -1.885 -1.625 -5.675 1.00 94.94 91 ASP A C 1
ATOM 709 O O . ASP A 1 91 ? -0.981 -1.769 -6.500 1.00 94.94 91 ASP A O 1
ATOM 713 N N . ARG A 1 92 ? -1.738 -0.843 -4.610 1.00 95.06 92 ARG A N 1
ATOM 714 C CA . ARG A 1 92 ? -0.487 -0.165 -4.277 1.00 95.06 92 ARG A CA 1
ATOM 715 C C . ARG A 1 92 ? 0.065 -0.728 -2.983 1.00 95.06 92 ARG A C 1
ATOM 717 O O . ARG A 1 92 ? -0.635 -0.778 -1.974 1.00 95.06 92 ARG A O 1
ATOM 724 N N . ILE A 1 93 ? 1.336 -1.102 -3.021 1.00 96.06 93 ILE A N 1
ATOM 725 C CA . ILE A 1 93 ? 2.078 -1.567 -1.857 1.00 96.06 93 ILE A CA 1
ATOM 726 C C . ILE A 1 93 ? 3.102 -0.501 -1.505 1.00 96.06 93 ILE A C 1
ATOM 728 O O . ILE A 1 93 ? 3.909 -0.126 -2.349 1.00 96.06 93 ILE A O 1
ATOM 732 N N . GLU A 1 94 ? 3.068 -0.017 -0.269 1.00 95.12 94 GLU A N 1
ATOM 733 C CA . GLU A 1 94 ? 4.019 0.956 0.266 1.00 95.12 94 GLU A CA 1
ATOM 734 C C . GLU A 1 94 ? 4.891 0.308 1.333 1.00 95.12 94 GLU A C 1
ATOM 736 O O . GLU A 1 94 ? 4.418 -0.468 2.166 1.00 95.12 94 GLU A O 1
ATOM 741 N N . PHE A 1 95 ? 6.181 0.607 1.319 1.00 95.25 95 PHE A N 1
ATOM 742 C CA . PHE A 1 95 ? 7.141 -0.083 2.166 1.00 95.25 95 PHE A CA 1
ATOM 743 C C . PHE A 1 95 ? 8.381 0.769 2.421 1.00 95.25 95 PHE A C 1
ATOM 745 O O . PHE A 1 95 ? 8.722 1.643 1.624 1.00 95.25 95 PHE A O 1
ATOM 752 N N . PRO A 1 96 ? 9.087 0.530 3.535 1.00 93.06 96 PRO A N 1
ATOM 753 C CA . PRO A 1 96 ? 10.331 1.227 3.791 1.00 93.06 96 PRO A CA 1
ATOM 754 C C . PRO A 1 96 ? 11.457 0.702 2.886 1.00 93.06 96 PRO A C 1
ATOM 756 O O . PRO A 1 96 ? 11.575 -0.498 2.638 1.00 93.06 96 PRO A O 1
ATOM 759 N N . GLY A 1 97 ? 12.338 1.597 2.443 1.00 92.75 97 GLY A N 1
ATOM 760 C CA . GLY A 1 97 ? 13.382 1.317 1.454 1.00 92.75 97 GLY A CA 1
ATOM 761 C C . GLY A 1 97 ? 14.429 0.300 1.895 1.00 92.75 97 GLY A C 1
ATOM 762 O O . GLY A 1 97 ? 15.122 -0.271 1.055 1.00 92.75 97 GLY A O 1
ATOM 763 N N . TRP A 1 98 ? 14.528 0.011 3.197 1.00 93.31 98 TRP A N 1
ATOM 764 C CA . TRP A 1 98 ? 15.419 -1.042 3.681 1.00 93.31 98 TRP A CA 1
ATOM 765 C C . TRP A 1 98 ? 15.036 -2.427 3.143 1.00 93.31 98 TRP A C 1
ATOM 767 O O . TRP A 1 98 ? 15.936 -3.245 2.977 1.00 93.31 98 TRP A O 1
ATOM 777 N N . LEU A 1 99 ? 13.763 -2.672 2.790 1.00 95.81 99 LEU A N 1
ATOM 778 C CA . LEU A 1 99 ? 13.341 -3.952 2.201 1.00 95.81 99 LEU A CA 1
ATOM 779 C C . LEU A 1 99 ? 14.068 -4.241 0.883 1.00 95.81 99 LEU A C 1
ATOM 781 O O . LEU A 1 99 ? 14.382 -5.393 0.607 1.00 95.81 99 LEU A O 1
ATOM 785 N N . CYS A 1 100 ? 14.359 -3.213 0.084 1.00 95.62 100 CYS A N 1
ATOM 786 C CA . CYS A 1 100 ? 15.100 -3.370 -1.169 1.00 95.62 100 CYS A CA 1
ATOM 787 C C . CYS A 1 100 ? 16.612 -3.502 -0.957 1.00 95.62 100 CYS A C 1
ATOM 789 O O . CYS A 1 100 ? 17.302 -4.011 -1.830 1.00 95.62 100 CYS A O 1
ATOM 791 N N . ARG A 1 101 ? 17.142 -2.994 0.164 1.00 94.62 101 ARG A N 1
ATOM 792 C CA . ARG A 1 101 ? 18.589 -2.951 0.443 1.00 94.62 101 ARG A CA 1
ATOM 793 C C . ARG A 1 101 ? 19.100 -4.170 1.202 1.00 94.62 101 ARG A C 1
ATOM 795 O O . ARG A 1 101 ? 20.305 -4.384 1.244 1.00 94.62 101 ARG A O 1
ATOM 802 N N . GLN A 1 102 ? 18.209 -4.899 1.863 1.00 96.38 102 GLN A N 1
ATOM 803 C CA . GLN A 1 102 ? 18.556 -6.073 2.648 1.00 96.38 102 GLN A CA 1
ATOM 804 C C . GLN A 1 102 ? 18.339 -7.342 1.827 1.00 96.38 102 GLN A C 1
ATOM 806 O O . GLN A 1 102 ? 17.290 -7.485 1.196 1.00 96.38 102 GLN A O 1
ATOM 811 N N . ASP A 1 103 ? 19.301 -8.261 1.902 1.00 97.56 103 ASP A N 1
ATOM 812 C CA . ASP A 1 103 ? 19.220 -9.570 1.256 1.00 97.56 103 ASP A CA 1
ATOM 813 C C . ASP A 1 103 ? 18.001 -10.356 1.750 1.00 97.56 103 ASP A C 1
ATOM 815 O O . ASP A 1 103 ? 17.657 -10.346 2.939 1.00 97.56 103 ASP A O 1
ATOM 819 N N . GLY A 1 104 ? 17.338 -11.026 0.810 1.00 96.31 104 GLY A N 1
ATOM 820 C CA . GLY A 1 104 ? 16.202 -11.887 1.097 1.00 96.31 104 GLY A CA 1
ATOM 821 C C . GLY A 1 104 ? 16.612 -13.208 1.761 1.00 96.31 104 GLY A C 1
ATOM 822 O O . GLY A 1 104 ? 17.798 -13.526 1.873 1.00 96.31 104 GLY A O 1
ATOM 823 N N . PRO A 1 105 ? 15.629 -14.007 2.211 1.00 96.25 105 PRO A N 1
ATOM 824 C CA . PRO A 1 105 ? 15.872 -15.405 2.552 1.00 96.25 105 PRO A CA 1
ATOM 825 C C . PRO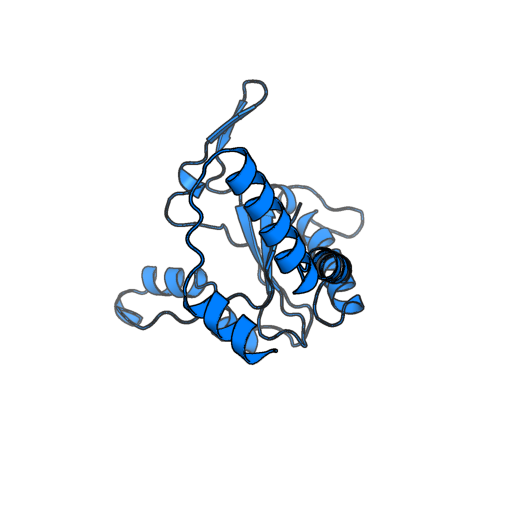 A 1 105 ? 16.338 -16.199 1.318 1.00 96.25 105 PRO A C 1
ATOM 827 O O . PRO A 1 105 ? 16.296 -15.706 0.190 1.00 96.25 105 PRO A O 1
ATOM 830 N N . GLU A 1 106 ? 16.779 -17.441 1.533 1.00 96.06 106 GLU A N 1
ATOM 831 C CA . GLU A 1 106 ? 17.272 -18.319 0.465 1.00 96.06 106 GLU A CA 1
ATOM 832 C C . GLU A 1 106 ? 16.325 -18.332 -0.750 1.00 96.06 106 GLU A C 1
ATOM 834 O O . GLU A 1 106 ? 15.127 -18.578 -0.617 1.00 96.06 106 GLU A O 1
ATOM 839 N N . GLY A 1 107 ? 16.877 -18.038 -1.932 1.00 95.38 107 GLY A N 1
ATOM 840 C CA . GLY A 1 107 ? 16.128 -17.959 -3.190 1.00 95.38 107 GLY A CA 1
ATOM 841 C C . GLY A 1 107 ? 15.643 -16.561 -3.591 1.00 95.38 107 GLY A C 1
ATOM 842 O O . GLY A 1 107 ? 15.128 -16.424 -4.696 1.00 95.38 107 GLY A O 1
ATOM 843 N N . TYR A 1 108 ? 15.847 -15.531 -2.763 1.00 96.94 108 TYR A N 1
ATOM 844 C CA . TYR A 1 108 ? 15.432 -14.151 -3.048 1.00 96.94 108 TYR A CA 1
ATOM 845 C C . TYR A 1 108 ? 16.613 -13.182 -3.000 1.00 96.94 108 TYR A C 1
ATOM 847 O O . TYR A 1 108 ? 17.486 -13.303 -2.140 1.00 96.94 108 TYR A O 1
ATOM 855 N N . HIS A 1 109 ? 16.636 -12.182 -3.886 1.00 96.25 109 HIS A N 1
ATOM 856 C CA . HIS A 1 109 ? 17.701 -11.174 -3.881 1.00 96.25 109 HIS A CA 1
ATOM 857 C C . HIS A 1 109 ? 17.488 -10.112 -2.811 1.00 96.25 109 HIS A C 1
ATOM 859 O O . HIS A 1 109 ? 18.454 -9.563 -2.291 1.00 96.25 109 HIS A O 1
ATOM 865 N N . SER A 1 110 ? 16.238 -9.828 -2.451 1.00 97.00 110 SER A N 1
ATOM 866 C CA . SER A 1 110 ? 15.925 -8.846 -1.417 1.00 97.00 110 SER A CA 1
ATOM 867 C C . SER A 1 110 ? 14.748 -9.272 -0.551 1.00 97.00 110 SER A C 1
ATOM 869 O O . SER A 1 110 ? 13.896 -10.067 -0.957 1.00 97.00 110 SER A O 1
ATOM 871 N N . VAL A 1 111 ? 14.660 -8.699 0.651 1.00 97.50 111 VAL A N 1
ATOM 872 C CA . VAL A 1 111 ? 13.479 -8.857 1.514 1.00 97.50 111 VAL A CA 1
ATOM 873 C C . VAL A 1 111 ? 12.221 -8.326 0.815 1.00 97.50 111 VAL A C 1
ATOM 875 O O . VAL A 1 111 ? 11.132 -8.850 1.048 1.00 97.50 111 VAL A O 1
ATOM 878 N N . TYR A 1 112 ? 12.351 -7.320 -0.057 1.00 97.25 112 TYR A N 1
ATOM 879 C CA . TYR A 1 112 ? 11.256 -6.800 -0.878 1.00 97.25 112 TYR A CA 1
ATOM 880 C C . TYR A 1 112 ? 10.637 -7.881 -1.770 1.00 97.25 112 TYR A C 1
ATOM 882 O O . TYR A 1 112 ? 9.428 -8.082 -1.701 1.00 97.25 112 TYR A O 1
ATOM 890 N N . GLU A 1 113 ? 11.443 -8.596 -2.557 1.00 96.69 113 GLU A N 1
ATOM 891 C CA . GLU A 1 113 ? 10.947 -9.644 -3.464 1.00 96.69 113 GLU A CA 1
ATOM 892 C C . GLU A 1 113 ? 10.224 -10.750 -2.696 1.00 96.69 113 GLU A C 1
ATOM 894 O O . GLU A 1 113 ? 9.099 -11.111 -3.031 1.00 96.69 113 GLU A O 1
ATOM 899 N N . TYR A 1 114 ? 10.829 -11.209 -1.599 1.00 97.31 114 TYR A N 1
ATOM 900 C CA . TYR A 1 114 ? 10.205 -12.185 -0.710 1.00 97.31 114 TYR A CA 1
ATOM 901 C C . TYR A 1 114 ? 8.865 -11.690 -0.149 1.00 97.31 114 TYR A C 1
ATOM 903 O O . TYR A 1 114 ? 7.871 -12.414 -0.129 1.00 97.31 114 TYR A O 1
ATOM 911 N N . THR A 1 115 ? 8.819 -10.431 0.288 1.00 96.44 115 THR A N 1
ATOM 912 C CA . THR A 1 115 ? 7.598 -9.822 0.828 1.00 96.44 115 THR A CA 1
ATOM 913 C C . THR A 1 115 ? 6.512 -9.716 -0.240 1.00 96.44 115 THR A C 1
ATOM 915 O O . THR A 1 115 ? 5.348 -9.986 0.046 1.00 96.44 115 THR A O 1
ATOM 918 N N . LEU A 1 116 ? 6.876 -9.340 -1.465 1.00 96.56 116 LEU A N 1
ATOM 919 C CA . LEU A 1 116 ? 5.949 -9.240 -2.586 1.00 96.56 116 LEU A CA 1
ATOM 920 C C . LEU A 1 116 ? 5.322 -10.599 -2.920 1.00 96.56 116 LEU A C 1
ATOM 922 O O . LEU A 1 116 ? 4.114 -10.668 -3.142 1.00 96.56 116 LEU A O 1
ATOM 926 N N . ASP A 1 117 ? 6.106 -11.675 -2.896 1.00 96.44 117 ASP A N 1
ATOM 927 C CA . ASP A 1 117 ? 5.598 -13.026 -3.144 1.00 96.44 117 ASP A CA 1
ATOM 928 C C . ASP A 1 117 ? 4.676 -13.527 -2.031 1.00 96.44 117 ASP A C 1
ATOM 930 O O . ASP A 1 117 ? 3.648 -14.138 -2.327 1.00 96.44 117 ASP A O 1
ATOM 934 N N . ILE A 1 118 ? 4.948 -13.181 -0.768 1.00 96.12 118 ILE A N 1
ATOM 935 C CA . ILE A 1 118 ? 3.990 -13.424 0.323 1.00 96.12 118 ILE A CA 1
ATOM 936 C C . ILE A 1 118 ? 2.677 -12.682 0.061 1.00 96.12 118 ILE A C 1
ATOM 938 O O . ILE A 1 118 ? 1.609 -13.280 0.141 1.00 96.12 118 ILE A O 1
ATOM 942 N N . VAL A 1 119 ? 2.737 -11.390 -0.280 1.00 95.88 119 VAL A N 1
ATOM 943 C CA . VAL A 1 119 ? 1.531 -10.592 -0.560 1.00 95.88 119 VAL A CA 1
ATOM 944 C C . VAL A 1 119 ? 0.730 -11.191 -1.713 1.00 95.88 119 VAL A C 1
ATOM 946 O O . VAL A 1 119 ? -0.493 -11.284 -1.627 1.00 95.88 119 VAL A O 1
ATOM 949 N N . ARG A 1 120 ? 1.406 -11.636 -2.778 1.00 95.38 120 ARG A N 1
ATOM 950 C CA . ARG A 1 120 ? 0.775 -12.326 -3.912 1.00 95.38 120 ARG A CA 1
ATOM 951 C C . ARG A 1 120 ? 0.111 -13.631 -3.487 1.00 95.38 120 ARG A C 1
ATOM 953 O O . ARG A 1 120 ? -1.001 -13.900 -3.933 1.00 95.38 120 ARG A O 1
ATOM 960 N N . ALA A 1 121 ? 0.766 -14.428 -2.645 1.00 95.38 121 ALA A N 1
ATOM 961 C CA . ALA A 1 121 ? 0.208 -15.676 -2.135 1.00 95.38 121 ALA A CA 1
ATOM 962 C C . ALA A 1 121 ? -1.060 -15.420 -1.307 1.00 95.38 121 ALA A C 1
ATOM 964 O O . ALA A 1 121 ? -2.107 -15.993 -1.604 1.00 95.38 121 ALA A O 1
ATOM 965 N N . GLU A 1 122 ? -0.996 -14.489 -0.352 1.00 95.69 122 GLU A N 1
ATOM 966 C CA . GLU A 1 122 ? -2.138 -14.072 0.470 1.00 95.69 122 GLU A CA 1
ATOM 967 C C . GLU A 1 122 ? -3.295 -13.550 -0.387 1.00 95.69 122 GLU A C 1
ATOM 969 O O . GLU A 1 122 ? -4.452 -13.907 -0.166 1.00 95.69 122 GLU A O 1
ATOM 974 N N . ALA A 1 123 ? -2.997 -12.723 -1.393 1.00 93.94 123 ALA A N 1
ATOM 975 C CA . ALA A 1 123 ? -4.010 -12.195 -2.297 1.00 93.94 123 ALA A CA 1
ATOM 976 C C . ALA A 1 123 ? -4.573 -13.275 -3.237 1.00 93.94 123 ALA A C 1
ATOM 978 O O . ALA A 1 123 ? -5.734 -13.205 -3.638 1.00 93.94 123 ALA A O 1
ATOM 979 N N . GLY A 1 124 ? -3.787 -14.305 -3.557 1.00 92.62 124 GLY A N 1
ATOM 980 C CA . GLY A 1 124 ? -4.260 -15.508 -4.236 1.00 92.62 124 GLY A CA 1
ATOM 981 C C . GLY A 1 124 ? -5.276 -16.282 -3.395 1.00 92.62 124 GLY A C 1
ATOM 982 O O . GLY A 1 124 ? -6.331 -16.656 -3.911 1.00 92.62 124 GLY A O 1
ATOM 983 N N . ILE A 1 125 ? -5.000 -16.467 -2.099 1.00 94.00 125 ILE A N 1
ATOM 984 C CA . ILE A 1 125 ? -5.900 -17.160 -1.165 1.00 94.00 125 ILE A CA 1
ATOM 985 C C . ILE A 1 125 ? -7.188 -16.352 -0.950 1.00 94.00 125 ILE A C 1
ATOM 987 O O . ILE A 1 125 ? -8.287 -16.879 -1.141 1.00 94.00 125 ILE A O 1
ATOM 991 N N . GLY A 1 126 ? -7.065 -15.054 -0.661 1.00 90.62 126 GLY A N 1
ATOM 992 C CA . GLY A 1 126 ? -8.196 -14.144 -0.453 1.00 90.62 126 GLY A CA 1
ATOM 993 C C . GLY A 1 126 ? -8.891 -13.670 -1.739 1.00 90.62 126 GLY A C 1
ATOM 994 O O . GLY A 1 126 ? -9.759 -12.799 -1.690 1.00 90.62 126 GLY A O 1
ATOM 995 N N . ARG A 1 127 ? -8.562 -14.270 -2.896 1.00 90.25 127 ARG A N 1
ATOM 996 C CA . ARG A 1 127 ? -9.202 -14.044 -4.207 1.00 90.25 127 ARG A CA 1
ATOM 997 C C . ARG A 1 127 ? -9.183 -12.578 -4.652 1.00 90.25 127 ARG A C 1
ATOM 999 O O . ARG A 1 127 ? -10.232 -11.987 -4.902 1.00 90.25 127 ARG A O 1
ATOM 1006 N N . GLY A 1 128 ? -7.987 -12.019 -4.799 1.00 90.31 128 GLY A N 1
ATOM 1007 C CA . GLY A 1 128 ? -7.757 -10.647 -5.268 1.00 90.31 128 GLY A CA 1
ATOM 1008 C C . GLY A 1 128 ? -7.522 -9.627 -4.162 1.00 90.31 128 GLY A C 1
ATOM 1009 O O . GLY A 1 128 ? -7.377 -8.449 -4.456 1.00 90.31 128 GLY A O 1
ATOM 1010 N N . TYR A 1 129 ? -7.488 -10.061 -2.904 1.00 92.50 129 TYR A N 1
ATOM 1011 C CA . TYR A 1 129 ? -7.166 -9.225 -1.754 1.00 92.50 129 TYR A CA 1
ATOM 1012 C C . TYR A 1 129 ? -6.515 -10.096 -0.672 1.00 92.50 129 TYR A C 1
ATOM 1014 O O . TYR A 1 129 ? -6.958 -11.233 -0.515 1.00 92.50 129 TYR A O 1
ATOM 1022 N N . PRO A 1 130 ? -5.470 -9.641 0.047 1.00 94.62 130 PRO A N 1
ATOM 1023 C CA . PRO A 1 130 ? -4.816 -10.458 1.068 1.00 94.62 130 PRO A CA 1
ATOM 1024 C C . PRO A 1 130 ? -5.801 -10.972 2.127 1.00 94.62 130 PRO A C 1
ATOM 1026 O O . PRO A 1 130 ? -6.516 -10.178 2.740 1.00 94.62 130 PRO A O 1
ATOM 1029 N N . GLU A 1 131 ? -5.823 -12.287 2.363 1.00 94.38 131 GLU A N 1
ATOM 1030 C CA . GLU A 1 131 ? -6.764 -12.931 3.296 1.00 94.38 131 GLU A CA 1
ATOM 1031 C C . GLU A 1 131 ? -6.672 -12.337 4.708 1.00 94.38 131 GLU A C 1
ATOM 1033 O O . GLU A 1 131 ? -7.691 -11.981 5.302 1.00 94.38 131 GLU A O 1
ATOM 1038 N N . ILE A 1 132 ? -5.453 -12.135 5.218 1.00 92.19 132 ILE A N 1
ATOM 1039 C CA . ILE A 1 132 ? -5.253 -11.537 6.543 1.00 92.19 132 ILE A CA 1
ATOM 1040 C C . ILE A 1 132 ? -5.875 -10.138 6.672 1.00 92.19 132 ILE A C 1
ATOM 1042 O O . ILE A 1 132 ? -6.409 -9.788 7.727 1.00 92.19 132 ILE A O 1
ATOM 1046 N N . LEU A 1 133 ? -5.840 -9.338 5.602 1.00 92.50 133 LEU A N 1
ATOM 1047 C CA . LEU A 1 133 ? -6.461 -8.016 5.599 1.00 92.50 133 LEU A CA 1
ATOM 1048 C C . LEU A 1 133 ? -7.979 -8.125 5.475 1.00 92.50 133 LEU A C 1
ATOM 1050 O O . LEU A 1 133 ? -8.688 -7.378 6.135 1.00 92.50 133 LEU A O 1
ATOM 1054 N N . GLN A 1 134 ? -8.486 -9.087 4.699 1.00 91.00 134 GLN A N 1
ATOM 1055 C CA . GLN A 1 134 ? -9.925 -9.339 4.591 1.00 91.00 134 GLN A CA 1
ATOM 1056 C C . GLN A 1 134 ? -10.543 -9.674 5.951 1.00 91.00 134 GLN A C 1
ATOM 1058 O O . GLN A 1 134 ? -11.633 -9.195 6.277 1.00 91.00 134 GLN A O 1
ATOM 1063 N N . GLN A 1 135 ? -9.846 -10.487 6.747 1.00 91.12 135 GLN A N 1
ATOM 1064 C CA . GLN A 1 135 ? -10.278 -10.825 8.097 1.00 91.12 135 GLN A CA 1
ATOM 1065 C C . GLN A 1 135 ? -10.240 -9.597 9.013 1.00 91.12 135 GLN A C 1
ATOM 1067 O O . GLN A 1 135 ? -11.231 -9.308 9.680 1.00 91.12 135 GLN A O 1
ATOM 1072 N N . ALA A 1 136 ? -9.139 -8.839 8.993 1.00 89.94 136 ALA A N 1
ATOM 1073 C CA . ALA A 1 136 ? -9.011 -7.623 9.792 1.00 89.94 136 ALA A CA 1
ATOM 1074 C C . ALA A 1 136 ? -10.095 -6.584 9.455 1.00 89.94 136 ALA A C 1
ATOM 1076 O O . ALA A 1 136 ? -10.688 -6.007 10.365 1.00 89.94 136 ALA A O 1
ATOM 1077 N N . ASP A 1 137 ? -10.396 -6.385 8.170 1.00 88.44 137 ASP A N 1
ATOM 1078 C CA . ASP A 1 137 ? -11.464 -5.493 7.715 1.00 88.44 137 ASP A CA 1
ATOM 1079 C C . ASP A 1 137 ? -12.833 -5.979 8.194 1.00 88.44 137 ASP A C 1
ATOM 1081 O O . ASP A 1 137 ? -13.626 -5.180 8.688 1.00 88.44 137 ASP A O 1
ATOM 1085 N N . SER A 1 138 ? -13.101 -7.284 8.098 1.00 87.88 138 SER A N 1
ATOM 1086 C CA . SER A 1 138 ? -14.367 -7.876 8.549 1.00 87.88 138 SER A CA 1
ATOM 1087 C C . SER A 1 138 ? -14.591 -7.676 10.050 1.00 87.88 138 SER A C 1
ATOM 1089 O O . SER A 1 138 ? -15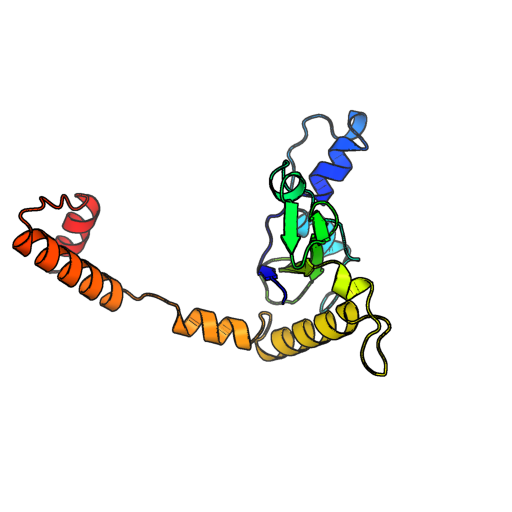.704 -7.349 10.460 1.00 87.88 138 SER A O 1
ATOM 1091 N N . ASP A 1 139 ? -13.534 -7.812 10.852 1.00 88.69 139 ASP A N 1
ATOM 1092 C CA . ASP A 1 139 ? -13.586 -7.657 12.309 1.00 88.69 139 ASP A CA 1
ATOM 1093 C C . ASP A 1 139 ? -13.627 -6.181 12.750 1.00 88.69 139 ASP A C 1
ATOM 1095 O O . ASP A 1 139 ? -14.155 -5.860 13.816 1.00 88.69 139 ASP A O 1
ATOM 1099 N N . ALA A 1 140 ? -13.080 -5.268 11.942 1.00 88.50 140 ALA A N 1
ATOM 1100 C CA . ALA A 1 140 ? -13.053 -3.833 12.225 1.00 88.50 140 ALA A CA 1
ATOM 1101 C C . ALA A 1 140 ? -14.315 -3.084 11.756 1.00 88.50 140 ALA A C 1
ATOM 1103 O O . ALA A 1 140 ? -14.465 -1.890 12.046 1.00 88.50 140 ALA A O 1
ATOM 1104 N N . VAL A 1 141 ? -15.221 -3.745 11.024 1.00 90.19 141 VAL A N 1
ATOM 1105 C CA . VAL A 1 141 ? -16.459 -3.127 10.535 1.00 90.19 141 VAL A CA 1
ATOM 1106 C C . VAL A 1 141 ? -17.355 -2.742 11.711 1.00 90.19 141 VAL A C 1
ATOM 1108 O O . VAL A 1 141 ? -17.934 -3.589 12.383 1.00 90.19 141 VAL A O 1
ATOM 1111 N N . LEU A 1 142 ? -17.532 -1.432 11.904 1.00 87.62 142 LEU A N 1
ATOM 1112 C CA . LEU A 1 142 ? -18.535 -0.888 12.816 1.00 87.62 142 LEU A CA 1
ATOM 1113 C C . LEU A 1 142 ? -19.911 -0.952 12.163 1.00 87.62 142 LEU A C 1
ATOM 1115 O O . LEU A 1 142 ? -20.199 -0.233 11.197 1.00 87.62 142 LEU A O 1
ATOM 1119 N N . ASP A 1 143 ? -20.778 -1.795 12.709 1.00 88.56 143 ASP A N 1
ATOM 1120 C CA . ASP A 1 143 ? -22.093 -2.021 12.137 1.00 88.56 143 ASP A CA 1
ATOM 1121 C C . ASP A 1 143 ? -23.148 -1.006 12.637 1.00 88.56 143 ASP A C 1
ATOM 1123 O O . ASP A 1 143 ? -22.901 -0.045 13.382 1.00 88.56 143 ASP A O 1
ATOM 1127 N N . ALA A 1 144 ? -24.391 -1.182 12.180 1.00 88.25 144 ALA A N 1
ATOM 1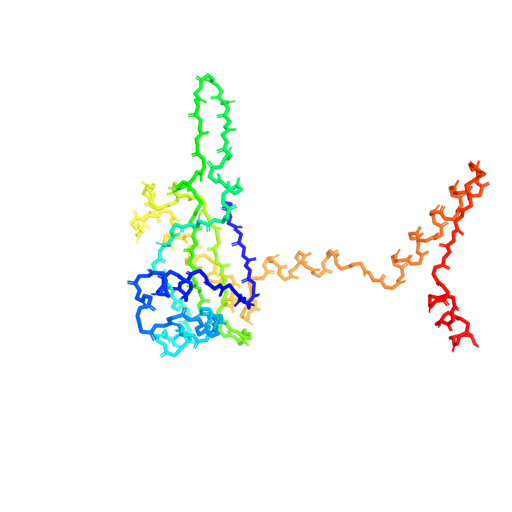128 C CA . ALA A 1 144 ? -25.490 -0.312 12.586 1.00 88.25 144 ALA A CA 1
ATOM 1129 C C . ALA A 1 144 ? -25.848 -0.443 14.078 1.00 88.25 144 ALA A C 1
ATOM 1131 O O . ALA A 1 144 ? -26.408 0.503 14.645 1.00 88.25 144 ALA A O 1
ATOM 1132 N N . HIS A 1 145 ? -25.587 -1.597 14.692 1.00 89.81 145 HIS A N 1
ATOM 1133 C CA . HIS A 1 145 ? -25.783 -1.835 16.113 1.00 89.81 145 HIS A CA 1
ATOM 1134 C C . HIS A 1 145 ? -24.688 -1.140 16.934 1.00 89.81 145 HIS A C 1
ATOM 1136 O O . HIS A 1 145 ? -25.032 -0.398 17.856 1.00 89.81 145 HIS A O 1
ATOM 1142 N N . ASP A 1 146 ? -23.418 -1.260 16.552 1.00 90.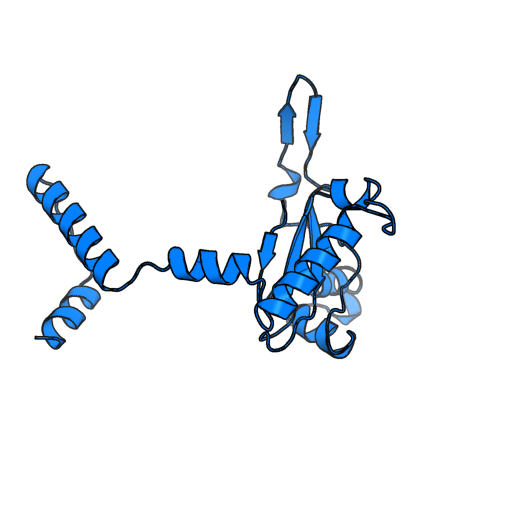94 146 ASP A N 1
ATOM 1143 C CA . ASP A 1 146 ? -22.285 -0.595 17.205 1.00 90.94 146 ASP A CA 1
ATOM 1144 C C . ASP A 1 146 ? -22.468 0.918 17.227 1.00 90.94 146 ASP A C 1
ATOM 1146 O O . ASP A 1 146 ? -22.339 1.561 18.271 1.00 90.94 146 ASP A O 1
ATOM 1150 N N . ARG A 1 147 ? -22.910 1.496 16.104 1.00 89.25 147 ARG A N 1
ATOM 1151 C CA . ARG A 1 147 ? -23.229 2.926 16.038 1.00 89.25 147 ARG A CA 1
ATOM 1152 C C . ARG A 1 147 ? -24.333 3.329 17.020 1.00 89.25 147 ARG A C 1
ATOM 1154 O O . ARG A 1 147 ? -24.245 4.382 17.649 1.00 89.25 147 ARG A O 1
ATOM 1161 N N . LYS A 1 148 ? -25.385 2.514 17.169 1.00 89.81 148 LYS A N 1
ATOM 1162 C CA . LYS A 1 148 ? -26.459 2.782 18.145 1.00 89.81 148 LYS A CA 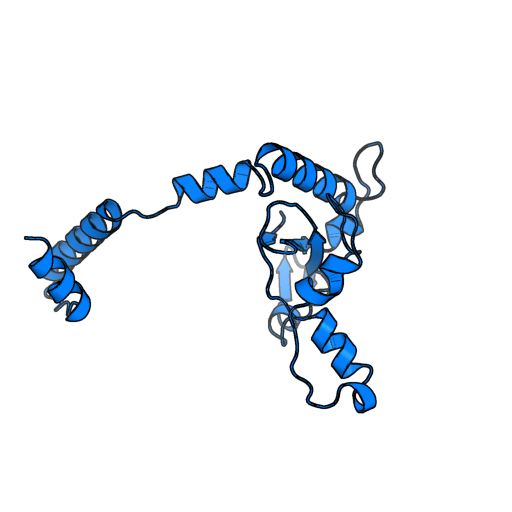1
ATOM 1163 C C . LYS A 1 148 ? -25.943 2.691 19.579 1.00 89.81 148 LYS A C 1
ATOM 1165 O O . LYS A 1 148 ? -26.322 3.515 20.410 1.00 89.81 148 LYS A O 1
ATOM 1170 N N . GLN A 1 149 ? -25.090 1.710 19.869 1.00 92.56 149 GLN A N 1
ATOM 1171 C CA . GLN A 1 149 ? -24.460 1.561 21.181 1.00 92.56 149 GLN A CA 1
ATOM 1172 C C . GLN A 1 149 ? -23.580 2.763 21.514 1.00 92.56 149 GLN A C 1
ATOM 1174 O O . GLN A 1 149 ? -23.733 3.343 22.588 1.00 92.56 149 GLN A O 1
ATOM 1179 N N . PHE A 1 150 ? -22.734 3.182 20.572 1.00 93.06 150 PHE A N 1
ATOM 1180 C CA . PHE A 1 150 ? -21.891 4.363 20.704 1.00 93.06 150 PHE A CA 1
ATOM 1181 C C . PHE A 1 150 ? -22.722 5.617 20.993 1.00 93.06 150 PHE A C 1
ATOM 1183 O O . PHE A 1 150 ? -22.509 6.270 22.014 1.00 93.06 150 PHE A O 1
ATOM 1190 N N . ASN A 1 151 ? -23.741 5.899 20.172 1.00 90.81 151 ASN A N 1
ATOM 1191 C CA . ASN A 1 151 ? -24.612 7.061 20.372 1.00 90.81 151 ASN A CA 1
ATOM 1192 C C . ASN A 1 151 ? -25.296 7.037 21.745 1.00 90.81 151 ASN A C 1
ATOM 1194 O O . ASN A 1 151 ? -25.399 8.067 22.405 1.00 90.81 151 ASN A O 1
ATOM 1198 N N . ARG A 1 152 ? -25.721 5.858 22.212 1.00 90.50 152 ARG A N 1
ATOM 1199 C CA . ARG A 1 152 ? -26.327 5.694 23.538 1.00 90.50 152 ARG A CA 1
ATOM 1200 C C . ARG A 1 152 ? -25.345 5.990 24.672 1.00 90.50 152 ARG A C 1
ATOM 1202 O O . ARG A 1 152 ? -25.749 6.576 25.672 1.00 90.50 152 ARG A O 1
ATOM 1209 N N . ILE A 1 153 ? -24.087 5.568 24.546 1.00 93.94 153 ILE A N 1
ATOM 1210 C CA . ILE A 1 153 ? -23.037 5.850 25.537 1.00 93.94 153 ILE A CA 1
ATOM 1211 C C . ILE A 1 153 ? -22.741 7.352 25.570 1.00 93.94 153 ILE A C 1
ATOM 1213 O O . ILE A 1 153 ? -22.739 7.942 26.648 1.00 93.94 153 ILE A O 1
ATOM 1217 N N . VAL A 1 154 ? -22.568 7.968 24.397 1.00 92.62 154 VAL A N 1
ATOM 1218 C CA . VAL A 1 154 ? -22.312 9.407 24.257 1.00 92.62 154 VAL A CA 1
ATOM 1219 C C . VAL A 1 154 ? -23.467 10.232 24.827 1.00 92.62 154 VAL A C 1
ATOM 1221 O O . VAL A 1 154 ? -23.215 11.154 25.597 1.00 92.62 154 VAL A O 1
ATOM 1224 N N . GLN A 1 155 ? -24.721 9.854 24.550 1.00 89.25 155 GLN A N 1
ATOM 1225 C CA . GLN A 1 155 ? -25.893 10.537 25.106 1.00 89.25 155 GLN A CA 1
ATOM 1226 C C . GLN A 1 155 ? -25.926 10.463 26.636 1.00 89.25 155 GLN A C 1
ATOM 1228 O O . GLN A 1 155 ? -26.042 11.491 27.288 1.00 89.25 155 GLN A O 1
ATOM 1233 N N . ARG A 1 156 ? -25.750 9.273 27.230 1.00 91.94 156 ARG A N 1
ATOM 1234 C CA . ARG A 1 156 ? -25.738 9.129 28.700 1.00 91.94 156 ARG A CA 1
ATOM 1235 C C . ARG A 1 156 ? -24.626 9.937 29.357 1.00 91.94 156 ARG A C 1
ATOM 1237 O O . ARG A 1 156 ? -24.824 10.489 30.438 1.00 91.94 156 ARG A O 1
ATOM 1244 N N . TRP A 1 157 ? -23.444 9.948 28.741 1.00 95.44 157 TRP A N 1
ATOM 1245 C CA . TRP A 1 157 ? -22.328 10.749 29.224 1.00 95.44 157 TRP A CA 1
ATOM 1246 C C . TRP A 1 157 ? -22.682 12.235 29.187 1.00 95.44 157 TRP A C 1
ATOM 1248 O O . TRP A 1 157 ? -22.498 12.915 30.191 1.00 95.44 157 TRP A O 1
ATOM 1258 N N . ALA A 1 158 ? -23.250 12.718 28.084 1.00 92.62 158 ALA A N 1
ATOM 1259 C CA . ALA A 1 158 ? -23.644 14.112 27.944 1.00 92.62 158 ALA A CA 1
ATOM 1260 C C . ALA A 1 158 ? -24.729 14.517 28.952 1.00 92.62 158 ALA A C 1
ATOM 1262 O O . ALA A 1 158 ? -24.556 15.519 29.643 1.00 92.62 158 ALA A O 1
ATOM 1263 N N . ASP A 1 159 ? -25.760 13.683 29.129 1.00 91.25 159 ASP A N 1
ATOM 1264 C CA . ASP A 1 159 ? -26.816 13.887 30.130 1.00 91.25 159 ASP A CA 1
ATOM 1265 C C . ASP A 1 159 ? -26.235 13.979 31.555 1.00 91.25 159 ASP A C 1
ATOM 1267 O O . ASP A 1 159 ? -26.689 14.775 32.371 1.00 91.25 159 ASP A O 1
ATOM 1271 N N . SER A 1 160 ? -25.201 13.184 31.862 1.00 93.62 160 SER A N 1
ATOM 1272 C CA . SER A 1 160 ? -24.555 13.176 33.186 1.00 93.62 160 SER A CA 1
ATOM 1273 C C . SER A 1 160 ? -23.604 14.355 33.419 1.00 93.62 160 SER A C 1
ATOM 1275 O O . SER A 1 160 ? -23.232 14.609 34.562 1.00 93.62 160 SER A O 1
ATOM 1277 N N . ASN A 1 161 ? -23.172 15.038 32.356 1.00 94.25 161 ASN A N 1
ATOM 1278 C CA . ASN A 1 161 ? -22.183 16.121 32.404 1.00 94.25 161 ASN A CA 1
ATOM 1279 C C . ASN A 1 161 ? -22.757 17.476 31.951 1.00 94.25 161 ASN A C 1
ATOM 1281 O O . ASN A 1 161 ? -21.987 18.408 31.737 1.00 94.25 161 ASN A O 1
ATOM 1285 N N . ASP A 1 162 ? -24.083 17.582 31.804 1.00 89.00 162 ASP A N 1
ATOM 1286 C CA . ASP A 1 162 ? -24.794 18.789 31.353 1.00 89.00 162 ASP A CA 1
ATOM 1287 C C . ASP A 1 162 ? -24.263 19.344 30.016 1.00 89.00 162 ASP A C 1
ATOM 1289 O O . ASP A 1 162 ? -24.106 20.547 29.806 1.00 89.00 162 ASP A O 1
ATOM 1293 N N . VAL A 1 163 ? -23.939 18.436 29.089 1.00 91.12 163 VAL A N 1
ATOM 1294 C CA . VAL A 1 163 ? -23.473 18.782 27.742 1.00 91.12 163 VAL A CA 1
ATOM 1295 C C . VAL A 1 163 ? -24.638 18.662 26.763 1.00 91.12 163 VAL A C 1
ATOM 1297 O O . VAL A 1 163 ? -25.200 17.585 26.580 1.00 91.12 163 VAL A O 1
ATOM 1300 N N . SER A 1 164 ? -24.984 19.753 26.077 1.00 81.94 164 SER A N 1
ATOM 1301 C CA . SER A 1 164 ? -26.003 19.720 25.022 1.00 81.94 164 SER A CA 1
ATOM 1302 C C . SER A 1 164 ? -25.450 19.063 23.755 1.00 81.94 164 SER A C 1
ATOM 1304 O O . SER A 1 164 ? -24.560 19.611 23.104 1.00 81.94 164 SER A O 1
ATOM 1306 N N . LEU A 1 165 ? -25.986 17.898 23.385 1.00 80.06 165 LEU A N 1
ATOM 1307 C CA . LEU A 1 165 ? -25.694 17.237 22.111 1.00 80.06 165 LEU A CA 1
ATOM 1308 C C . LEU A 1 165 ? -26.764 17.584 21.075 1.00 80.06 165 LEU A C 1
ATOM 1310 O O . LEU A 1 165 ? -27.923 17.193 21.208 1.00 80.06 165 LEU A O 1
ATOM 1314 N N . GLU A 1 166 ? -26.364 18.262 20.003 1.00 74.44 166 GLU A N 1
ATOM 1315 C CA . GLU A 1 166 ? -27.207 18.434 18.822 1.00 74.44 166 GLU A CA 1
ATOM 1316 C C . GLU A 1 166 ? -26.943 17.301 17.828 1.00 74.44 166 GLU A C 1
ATOM 1318 O O . GLU A 1 166 ? -25.859 17.177 17.256 1.00 74.44 166 GLU A O 1
ATOM 1323 N N . TRP A 1 167 ? -27.947 16.455 17.608 1.00 68.75 167 TRP A N 1
ATOM 1324 C CA . TRP A 1 167 ? -27.897 15.436 16.564 1.00 68.75 167 TRP A CA 1
ATOM 1325 C C . TRP A 1 167 ? -28.356 16.044 15.235 1.00 68.75 167 TRP A C 1
ATOM 1327 O O . TRP A 1 167 ? -29.434 16.633 15.166 1.00 68.75 167 TRP A O 1
ATOM 1337 N N . ASP A 1 168 ? -27.570 15.871 14.166 1.00 66.19 168 ASP A N 1
ATOM 1338 C CA . ASP A 1 168 ? -27.923 16.348 12.821 1.00 66.19 168 ASP A CA 1
ATOM 1339 C C . ASP A 1 168 ? -29.338 15.863 12.430 1.00 66.19 168 ASP A C 1
ATOM 1341 O O . ASP A 1 168 ? -29.643 14.663 12.450 1.00 66.19 168 ASP A O 1
ATOM 1345 N N . ALA A 1 169 ? -30.215 16.804 12.065 1.00 56.12 169 ALA A N 1
ATOM 1346 C CA . ALA A 1 169 ? -31.631 16.588 11.762 1.00 56.12 169 ALA A CA 1
ATOM 1347 C C . ALA A 1 169 ? -31.876 15.486 10.710 1.00 56.12 169 ALA A C 1
ATOM 1349 O O . ALA A 1 169 ? -32.926 14.831 10.699 1.00 56.12 169 ALA A O 1
ATOM 1350 N N . LYS A 1 170 ? -30.891 15.224 9.840 1.00 57.22 170 LYS A N 1
ATOM 1351 C CA . LYS A 1 170 ? -30.940 14.137 8.851 1.00 57.22 170 LYS A CA 1
ATOM 1352 C C . LYS A 1 170 ? -30.896 12.741 9.482 1.00 57.22 170 LYS A C 1
ATOM 1354 O O . LYS A 1 170 ? -31.514 11.816 8.946 1.00 57.22 170 LYS A O 1
ATOM 1359 N N . ALA A 1 171 ? -30.187 12.576 10.599 1.00 58.12 171 ALA A N 1
ATOM 1360 C CA . ALA A 1 171 ? -30.118 11.318 11.340 1.00 58.12 171 ALA A CA 1
ATOM 1361 C C . ALA A 1 171 ? -31.448 11.032 12.054 1.00 58.12 171 ALA A C 1
ATOM 1363 O O . ALA A 1 171 ? -32.002 9.941 11.903 1.00 58.12 171 ALA A O 1
ATOM 1364 N N . LEU A 1 172 ? -32.018 12.054 12.702 1.00 58.09 172 LEU A N 1
ATOM 1365 C CA . LEU A 1 172 ? -33.310 11.980 13.392 1.00 58.09 172 LEU A CA 1
ATOM 1366 C C . LEU A 1 172 ? -34.458 11.621 12.429 1.00 58.09 172 LEU A C 1
ATOM 1368 O O . LEU A 1 172 ? -35.293 10.762 12.715 1.00 58.09 172 LEU A O 1
ATOM 1372 N N . SER A 1 173 ? -34.461 12.222 11.233 1.00 57.12 173 SER A N 1
ATOM 1373 C CA . SER A 1 173 ? -35.482 11.973 10.205 1.00 57.12 173 SER A CA 1
ATOM 1374 C C . SER A 1 173 ? -35.436 10.543 9.637 1.00 57.12 173 SER A C 1
ATOM 1376 O O . SER A 1 173 ? -36.475 9.973 9.299 1.00 57.12 173 SER A O 1
ATOM 1378 N N . LYS A 1 174 ? -34.249 9.919 9.556 1.00 56.38 174 LYS A N 1
ATOM 1379 C CA . LYS A 1 174 ? -34.106 8.513 9.124 1.00 56.38 174 LYS A CA 1
ATOM 1380 C C . LYS A 1 174 ? -34.545 7.511 10.192 1.00 56.38 174 LYS A C 1
ATOM 1382 O O . LYS A 1 174 ? -34.996 6.425 9.835 1.00 56.38 174 LYS A O 1
ATOM 1387 N N . GLU A 1 175 ? -34.407 7.851 11.469 1.00 57.91 175 GLU A N 1
ATOM 1388 C CA . GLU A 1 175 ? -34.802 6.985 12.583 1.00 57.91 175 GLU A CA 1
ATOM 1389 C C . GLU A 1 175 ? -36.321 6.996 12.807 1.00 57.91 175 GLU A C 1
ATOM 1391 O O . GLU A 1 175 ? -36.921 5.936 12.971 1.00 57.91 175 GLU A O 1
ATOM 1396 N N . LEU A 1 176 ? -36.965 8.160 12.661 1.00 52.34 176 LEU A N 1
ATOM 1397 C CA . LEU A 1 176 ? -38.426 8.297 12.717 1.00 52.34 176 LEU A CA 1
ATOM 1398 C C . LEU A 1 176 ? -39.162 7.575 11.576 1.00 52.34 176 LEU A C 1
ATOM 1400 O O . LEU A 1 176 ? -40.276 7.119 11.782 1.00 52.34 176 LEU A O 1
ATOM 1404 N N . ARG A 1 177 ? -38.548 7.427 10.391 1.00 51.12 177 ARG A N 1
ATOM 1405 C CA . ARG A 1 177 ? -39.137 6.688 9.251 1.00 51.12 177 ARG A CA 1
ATOM 1406 C C . ARG A 1 177 ? -39.040 5.162 9.362 1.00 51.12 177 ARG A C 1
ATOM 1408 O O . ARG A 1 177 ? -39.551 4.467 8.491 1.00 51.12 177 ARG A O 1
ATOM 1415 N N . ARG A 1 178 ? -38.310 4.641 10.353 1.00 57.41 178 ARG A N 1
ATOM 1416 C CA . ARG A 1 178 ? -38.118 3.195 10.574 1.00 57.41 178 ARG A CA 1
ATOM 1417 C C . ARG A 1 178 ? -38.951 2.647 11.743 1.00 57.41 178 ARG A C 1
ATOM 1419 O O . ARG A 1 178 ? -38.839 1.457 12.026 1.00 57.41 178 ARG A O 1
ATOM 1426 N N . ARG A 1 179 ? -39.742 3.495 12.406 1.00 45.81 179 ARG A N 1
ATOM 1427 C CA . ARG A 1 179 ? -40.864 3.104 13.273 1.00 45.81 179 ARG A CA 1
ATOM 1428 C C . ARG A 1 179 ? -42.149 3.101 12.460 1.00 45.81 179 ARG A C 1
ATOM 1430 O O . ARG A 1 179 ? -42.998 2.246 12.774 1.00 45.81 179 ARG A O 1
#

Secondary structure (DSSP, 8-state):
--EEESS----HHHHHHHHH-HHHHTTPPP--HHHHHTTTS-SSS-BPPPEE---TTTTTT-EEEETTEEEE-TTTEEEEEE--TTSSS-EEEEEETHHHHSPPSTT-SSHHHHHHHHHHHHHHHTTSS-HHHHHHHHHH---HHHHHHHHHHHHHHHHHTT------HHHHHHHHTT-